Protein AF-A0A3D1S728-F1 (afdb_monomer)

Foldseek 3Di:
DVVVVVVVVVVVVVVVVVPPDDDDDCPDDDDDPDNVQDDPQWGWDDDPFKIKIARQPPVVGDPDIDIGGPDPDDDDDPQQPDWDDDPNDTDGPDDVDDDDDD

Secondary structure (DSSP, 8-state):
-HHHHHHHHHHHHHHHGGGG------------SSGGGEETTEEEEE-SSEEEEE-TTSTT----EEEEE-SSS-----GGG-EEEETTEEEES---------

Nearest PDB structures (foldseek):
  6j9e-assembly1_J  TM=6.414E-01  e=2.949E+00  Xipdecavirus Xp10
  6fbv-assembly1_D  TM=4.755E-01  e=9.697E+00  Mycobacterium tuberculosis H37Rv
  5yvq-assembly1_A  TM=2.293E-01  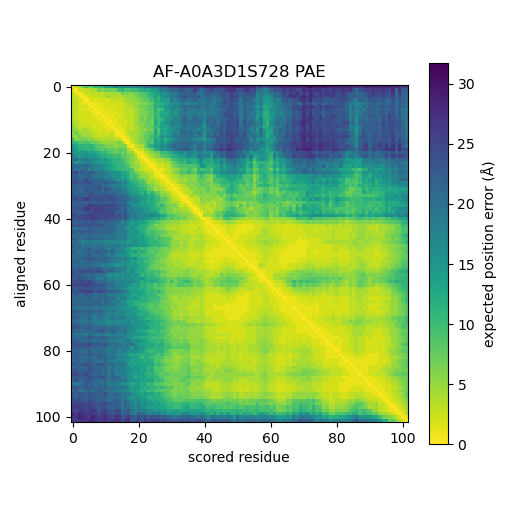e=8.035E+00  Muvirus mu

Solvent-accessible surface area (backbone atoms only — not comparable to full-atom values): 6840 Å² total; per-residue (Å²): 108,71,70,59,52,50,52,50,53,53,54,54,55,58,62,66,65,67,72,82,66,89,80,83,77,87,88,73,79,91,70,67,97,50,71,92,25,59,54,97,66,30,45,43,49,74,64,90,55,38,35,40,38,28,40,62,75,43,88,92,44,37,90,62,71,50,80,45,76,69,56,94,67,91,81,86,78,66,47,92,79,37,63,48,75,59,93,92,38,78,42,64,74,57,76,90,80,83,86,80,89,128

Structure (mmCIF, N/CA/C/O backbone):
data_AF-A0A3D1S728-F1
#
_entry.id   AF-A0A3D1S728-F1
#
loop_
_atom_site.group_PDB
_atom_site.id
_atom_site.type_symbol
_atom_site.label_atom_id
_atom_site.label_alt_id
_atom_site.label_comp_id
_atom_site.label_asym_id
_atom_site.label_entity_id
_atom_site.label_seq_id
_atom_site.pdbx_PDB_ins_code
_atom_site.Cartn_x
_atom_site.Cartn_y
_atom_site.Cartn_z
_atom_site.occupancy
_atom_site.B_iso_or_equiv
_atom_site.auth_seq_id
_atom_site.auth_comp_id
_atom_site.auth_asym_id
_atom_site.auth_atom_id
_atom_site.pdbx_PDB_model_num
ATOM 1 N N . MET A 1 1 ? 58.264 28.721 -11.399 1.00 61.56 1 MET A N 1
ATOM 2 C CA . MET A 1 1 ? 57.989 27.279 -11.175 1.00 61.56 1 MET A CA 1
ATOM 3 C C . MET A 1 1 ? 57.135 27.034 -9.931 1.00 61.56 1 MET A C 1
ATOM 5 O O . MET A 1 1 ? 56.066 26.467 -10.075 1.00 61.56 1 MET A O 1
ATOM 9 N N . LYS A 1 2 ? 57.522 27.504 -8.731 1.00 66.62 2 LYS A N 1
ATOM 10 C CA . LYS A 1 2 ? 56.743 27.281 -7.490 1.00 66.62 2 LYS A CA 1
ATOM 11 C C . LYS A 1 2 ? 55.305 27.833 -7.538 1.00 66.62 2 LYS A C 1
ATOM 13 O O . LYS A 1 2 ? 54.378 27.130 -7.166 1.00 66.62 2 LYS A O 1
ATOM 18 N N . THR A 1 3 ? 55.109 29.041 -8.067 1.00 76.62 3 THR A N 1
ATOM 19 C CA . THR A 1 3 ? 53.784 29.670 -8.253 1.00 76.62 3 THR A CA 1
ATOM 20 C C . THR A 1 3 ? 52.877 28.914 -9.228 1.00 76.62 3 THR A C 1
ATOM 22 O O . THR A 1 3 ? 51.685 28.789 -8.970 1.00 76.62 3 THR A O 1
ATOM 25 N N . LEU A 1 4 ? 53.439 28.347 -10.301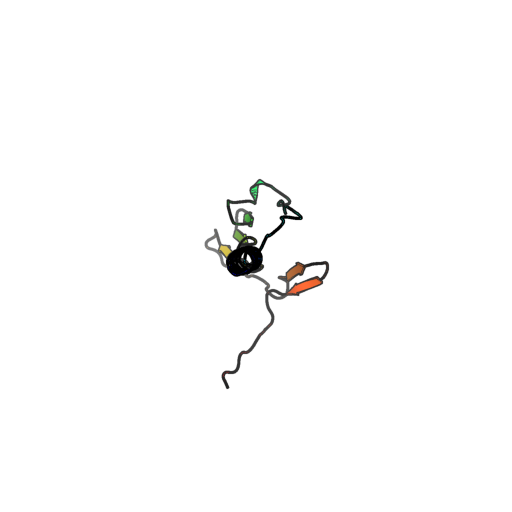 1.00 82.88 4 LEU A N 1
ATOM 26 C CA . LEU A 1 4 ? 52.700 27.510 -11.254 1.00 82.88 4 LEU A CA 1
ATOM 27 C C . LEU A 1 4 ? 52.253 26.189 -10.607 1.00 82.88 4 LEU A C 1
ATOM 29 O O . LEU A 1 4 ? 51.113 25.776 -10.784 1.00 82.88 4 LEU A O 1
ATOM 33 N N . ASN A 1 5 ? 53.112 25.575 -9.789 1.00 81.62 5 ASN A N 1
ATOM 34 C CA . ASN A 1 5 ? 52.762 24.355 -9.060 1.00 81.62 5 ASN A CA 1
ATOM 35 C C . ASN A 1 5 ? 51.662 24.604 -8.013 1.00 81.62 5 ASN A C 1
ATOM 37 O O . ASN A 1 5 ? 50.761 23.780 -7.883 1.00 81.62 5 ASN A O 1
ATOM 41 N N . TYR A 1 6 ? 51.675 25.748 -7.316 1.00 87.44 6 TYR A N 1
ATOM 42 C CA . TYR A 1 6 ? 50.586 26.117 -6.401 1.00 87.44 6 TYR A CA 1
ATOM 43 C C . TYR A 1 6 ? 49.256 26.332 -7.133 1.00 87.44 6 TYR A C 1
ATOM 45 O O . TYR A 1 6 ? 48.224 25.863 -6.662 1.00 87.44 6 TYR A O 1
ATOM 53 N N . LEU A 1 7 ? 49.275 26.969 -8.309 1.00 88.00 7 LEU A N 1
ATOM 54 C CA . LEU A 1 7 ? 48.076 27.142 -9.136 1.00 88.00 7 LEU A CA 1
ATOM 55 C C . LEU A 1 7 ? 47.490 25.800 -9.598 1.00 88.00 7 LEU A C 1
ATOM 57 O O . LEU A 1 7 ? 46.274 25.617 -9.553 1.00 88.00 7 LEU A O 1
ATOM 61 N N . ILE A 1 8 ? 48.338 24.839 -9.974 1.00 88.44 8 ILE A N 1
ATOM 62 C CA . ILE A 1 8 ? 47.900 23.489 -10.359 1.00 88.44 8 ILE A CA 1
ATOM 63 C C . ILE A 1 8 ? 47.254 22.762 -9.169 1.00 88.44 8 ILE A C 1
ATOM 65 O O . ILE A 1 8 ? 46.176 22.191 -9.318 1.00 88.44 8 ILE A O 1
ATOM 69 N N . ILE A 1 9 ? 47.859 22.830 -7.979 1.00 89.06 9 ILE A N 1
ATOM 70 C CA . ILE A 1 9 ? 47.334 22.179 -6.765 1.00 89.06 9 ILE A CA 1
ATOM 71 C C . ILE A 1 9 ? 45.987 22.779 -6.341 1.00 89.06 9 ILE A C 1
ATOM 73 O O . ILE A 1 9 ? 45.068 22.035 -5.994 1.00 89.06 9 ILE A O 1
ATOM 77 N N . ILE A 1 10 ? 45.836 24.105 -6.414 1.00 88.75 10 ILE A N 1
ATOM 78 C CA . ILE A 1 10 ? 44.570 24.788 -6.105 1.00 88.75 10 ILE A CA 1
ATOM 79 C C . ILE A 1 10 ? 43.487 24.370 -7.104 1.00 88.75 10 ILE A C 1
ATOM 81 O O . ILE A 1 10 ? 42.381 24.018 -6.702 1.00 88.75 10 ILE A O 1
ATOM 85 N N . THR A 1 11 ? 43.818 24.333 -8.396 1.00 85.44 11 THR A N 1
ATOM 86 C CA . THR A 1 11 ? 42.872 23.931 -9.448 1.00 85.44 11 THR A CA 1
ATOM 87 C C . THR A 1 11 ? 42.422 22.479 -9.268 1.00 85.44 11 THR A C 1
ATOM 89 O O . THR A 1 11 ? 41.231 22.186 -9.352 1.00 85.44 11 THR A O 1
ATOM 92 N N . LEU A 1 12 ? 43.351 21.574 -8.944 1.00 85.25 12 LEU A N 1
ATOM 93 C CA . LEU A 1 12 ? 43.045 20.164 -8.702 1.00 85.25 12 LEU A CA 1
ATOM 94 C C . LEU A 1 12 ? 42.168 19.972 -7.453 1.00 85.25 12 LEU A C 1
ATOM 96 O O . LEU A 1 12 ? 41.227 19.185 -7.484 1.00 85.25 12 LEU A O 1
ATOM 100 N N . SER A 1 13 ? 42.418 20.748 -6.395 1.00 81.88 13 SER A N 1
ATOM 101 C CA . SER A 1 13 ? 41.624 20.725 -5.156 1.00 81.88 13 SER A CA 1
ATOM 102 C C . SER A 1 13 ? 40.178 21.199 -5.367 1.00 81.88 13 SER A C 1
ATOM 104 O O . SER A 1 13 ? 39.245 20.644 -4.787 1.00 81.88 13 SER A O 1
ATOM 106 N N . VAL A 1 14 ? 39.963 22.207 -6.221 1.00 82.88 14 VAL A N 1
ATOM 107 C CA . VAL A 1 14 ? 38.614 22.709 -6.542 1.00 82.88 14 VAL A CA 1
ATOM 108 C C . VAL A 1 14 ? 37.818 21.690 -7.363 1.00 82.88 14 VAL A C 1
ATOM 110 O O . VAL A 1 14 ? 36.624 21.510 -7.125 1.00 82.88 14 VAL A O 1
ATOM 113 N N . LEU A 1 15 ? 38.470 20.965 -8.279 1.00 78.94 15 LEU A N 1
ATOM 114 C CA . LEU A 1 15 ? 37.817 19.931 -9.088 1.00 78.94 15 LEU A CA 1
ATOM 115 C C . LEU A 1 15 ? 37.304 18.766 -8.229 1.00 78.94 15 LEU A C 1
ATOM 117 O O . LEU A 1 15 ? 36.195 18.281 -8.461 1.00 78.94 15 LEU A O 1
ATOM 121 N N . THR A 1 16 ? 38.042 18.366 -7.189 1.00 75.50 16 THR A N 1
ATOM 122 C CA . THR A 1 16 ? 37.642 17.252 -6.309 1.00 75.50 16 THR A CA 1
ATOM 123 C C . THR A 1 16 ? 36.459 17.580 -5.394 1.00 75.50 16 THR A C 1
ATOM 125 O O . THR A 1 16 ? 35.755 16.672 -4.962 1.00 75.50 16 THR A O 1
ATOM 128 N N . LEU A 1 17 ? 36.181 18.862 -5.132 1.00 70.31 17 LEU A N 1
ATOM 129 C CA . LEU A 1 17 ? 35.052 19.291 -4.291 1.00 70.31 17 LEU A CA 1
ATOM 130 C C . LEU A 1 17 ? 33.703 19.287 -5.034 1.00 70.31 17 LEU A C 1
ATOM 132 O O . LEU A 1 17 ? 32.652 19.359 -4.398 1.00 70.31 17 LEU A O 1
ATOM 136 N N . SER A 1 18 ? 33.705 19.171 -6.366 1.00 68.19 18 SER A N 1
ATOM 137 C CA . SER A 1 18 ? 32.479 19.182 -7.180 1.00 68.19 18 SER A CA 1
ATOM 138 C C . SER A 1 18 ? 31.701 17.852 -7.179 1.00 68.19 18 SER A C 1
ATOM 140 O O . SER A 1 18 ? 30.531 17.828 -7.556 1.00 68.19 18 SER A O 1
ATOM 142 N N . SER A 1 19 ? 32.309 16.754 -6.710 1.00 67.56 19 SER A N 1
ATOM 143 C CA . SER A 1 19 ? 31.735 15.398 -6.791 1.00 67.56 19 SER A CA 1
ATOM 144 C C . SER A 1 19 ? 30.750 15.037 -5.668 1.00 67.56 19 SER A C 1
ATOM 146 O O . SER A 1 19 ? 30.083 14.008 -5.760 1.00 67.56 19 SER A O 1
ATOM 148 N N . CYS A 1 20 ? 30.627 15.841 -4.608 1.00 66.62 20 CYS A N 1
ATOM 149 C CA . CYS A 1 20 ? 29.803 15.495 -3.437 1.00 66.62 20 CYS A CA 1
ATOM 150 C C . CYS A 1 20 ? 28.309 15.829 -3.581 1.00 66.62 20 CYS A C 1
ATOM 152 O O . CYS A 1 20 ? 27.575 15.782 -2.594 1.00 66.62 20 CYS A O 1
ATOM 154 N 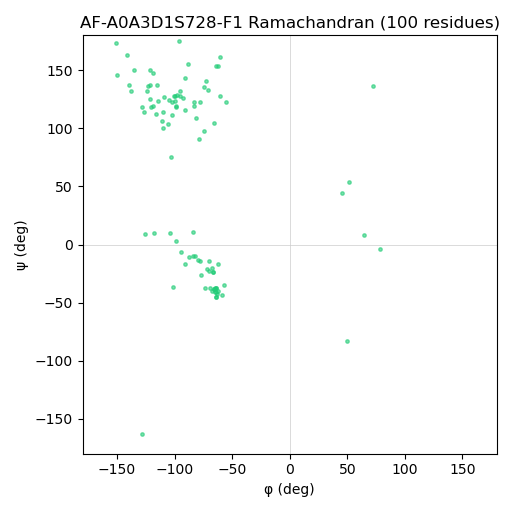N . ARG A 1 21 ? 27.826 16.183 -4.779 1.00 70.69 21 ARG A N 1
ATOM 155 C CA . ARG A 1 21 ? 26.417 16.539 -4.978 1.00 70.69 21 ARG A CA 1
ATOM 156 C C . ARG A 1 21 ? 25.664 15.432 -5.704 1.00 70.69 21 ARG A C 1
ATOM 158 O O . ARG A 1 21 ? 25.735 15.311 -6.924 1.00 70.69 21 ARG A O 1
ATOM 165 N N . THR A 1 22 ? 24.871 14.672 -4.957 1.00 74.56 22 THR A N 1
ATOM 166 C CA . THR A 1 22 ? 23.839 13.802 -5.529 1.00 74.56 22 THR A CA 1
ATOM 167 C C . THR A 1 22 ? 22.770 14.676 -6.180 1.00 74.56 22 THR A C 1
ATOM 169 O O . THR A 1 22 ? 21.987 15.333 -5.493 1.00 74.56 22 THR A O 1
ATOM 172 N N . THR A 1 23 ? 22.772 14.737 -7.511 1.00 74.38 23 THR A N 1
ATOM 173 C CA . THR A 1 23 ? 21.731 15.437 -8.271 1.00 74.38 23 THR A CA 1
ATOM 174 C C . THR A 1 23 ? 20.625 14.443 -8.593 1.00 74.38 23 THR A C 1
ATOM 176 O O . THR A 1 23 ? 20.855 13.473 -9.311 1.00 74.38 23 THR A O 1
ATOM 179 N N . PHE A 1 24 ? 19.430 14.672 -8.052 1.00 76.88 24 PHE A N 1
ATOM 180 C CA . PHE A 1 24 ? 18.242 13.897 -8.394 1.00 76.88 24 PHE A CA 1
ATOM 181 C C . PHE A 1 24 ? 17.465 14.638 -9.479 1.00 76.88 24 PHE A C 1
ATOM 183 O O . PHE A 1 24 ? 17.157 15.820 -9.328 1.00 76.88 24 PHE A O 1
ATOM 190 N N . TYR A 1 25 ? 17.143 13.943 -10.566 1.00 78.81 25 TYR A N 1
ATOM 191 C CA . TYR A 1 25 ? 16.260 14.456 -11.607 1.00 78.81 25 TYR A CA 1
ATOM 192 C C . TYR A 1 25 ? 14.890 13.816 -11.438 1.00 78.81 25 TYR A C 1
ATOM 194 O O . TYR A 1 25 ? 14.760 12.592 -11.469 1.00 78.81 25 TYR A O 1
ATOM 202 N N . GLN A 1 26 ? 13.856 14.637 -11.272 1.00 72.50 26 GLN A N 1
ATOM 203 C CA . GLN A 1 26 ? 12.488 14.143 -11.311 1.00 72.50 26 GLN A CA 1
ATOM 204 C C . GLN A 1 26 ? 12.116 13.831 -12.766 1.00 72.50 26 GLN A C 1
ATOM 206 O O . GLN A 1 26 ? 11.767 14.724 -13.531 1.00 72.50 26 GLN A O 1
ATOM 211 N N . VAL A 1 27 ? 12.215 12.558 -13.150 1.00 80.06 27 VAL A N 1
ATOM 212 C CA . VAL A 1 27 ? 11.896 12.075 -14.508 1.00 80.06 27 VAL A CA 1
ATOM 213 C C . VAL A 1 27 ? 10.391 11.956 -14.756 1.00 80.06 27 VAL A C 1
ATOM 215 O O . VAL A 1 27 ? 9.940 12.049 -15.893 1.00 80.06 27 VAL A O 1
ATOM 218 N N . TYR A 1 28 ? 9.608 11.763 -13.694 1.00 73.50 28 TYR A N 1
ATOM 219 C CA . TYR A 1 28 ? 8.160 11.621 -13.768 1.00 73.50 28 TYR A CA 1
ATOM 220 C C . TYR A 1 28 ? 7.508 12.133 -12.480 1.00 73.50 28 TYR A C 1
ATOM 222 O O . TYR A 1 28 ? 8.067 12.004 -11.388 1.00 73.50 28 TYR A O 1
ATOM 230 N N . ARG A 1 29 ? 6.318 12.726 -12.592 1.00 71.12 29 ARG A N 1
ATOM 231 C CA . ARG A 1 29 ? 5.482 13.072 -11.439 1.00 71.12 29 ARG A CA 1
ATOM 232 C C . ARG A 1 29 ? 4.264 12.166 -11.452 1.00 71.12 29 ARG A C 1
ATOM 234 O O . ARG A 1 29 ? 3.367 12.371 -12.264 1.00 71.12 29 ARG A O 1
ATOM 241 N N . ALA A 1 30 ? 4.240 11.194 -10.545 1.00 69.12 30 ALA A N 1
ATOM 242 C CA . ALA A 1 30 ? 3.036 10.419 -10.302 1.00 69.12 30 ALA A CA 1
ATOM 243 C C . ALA A 1 30 ? 1.926 11.369 -9.834 1.00 69.12 30 ALA A C 1
ATOM 245 O O . ALA A 1 30 ? 2.127 12.187 -8.934 1.00 69.12 30 ALA A O 1
ATOM 246 N N . VAL A 1 31 ? 0.778 11.290 -10.495 1.00 71.44 31 VAL A N 1
ATOM 247 C CA . VAL A 1 31 ? -0.455 11.955 -10.084 1.00 71.44 31 VAL A CA 1
ATOM 248 C C . VAL A 1 31 ? -1.462 10.867 -9.742 1.00 71.44 31 VAL A C 1
ATOM 250 O O . VAL A 1 31 ? -1.518 9.867 -10.460 1.00 71.44 31 VAL A O 1
ATOM 253 N N . PRO A 1 32 ? -2.223 11.018 -8.649 1.00 73.75 32 PRO A N 1
ATOM 254 C CA . PRO A 1 32 ? -3.276 10.068 -8.340 1.00 73.75 32 PRO A CA 1
ATOM 255 C C . PRO A 1 32 ? -4.338 10.069 -9.443 1.00 73.75 32 PRO A C 1
ATOM 257 O O . PRO A 1 32 ? -4.528 11.073 -10.137 1.00 73.75 32 PRO A O 1
ATOM 260 N N . SER A 1 33 ? -5.025 8.937 -9.589 1.00 76.88 33 SER A N 1
ATOM 261 C CA . SER A 1 33 ? -6.150 8.768 -10.516 1.00 76.88 33 SER A CA 1
ATOM 262 C C . SER A 1 33 ? -7.264 9.782 -10.249 1.00 76.88 33 SER A C 1
ATOM 264 O O . SER A 1 33 ? -7.856 10.299 -11.194 1.00 76.88 33 SER A O 1
ATOM 266 N N . ASP A 1 34 ? -7.482 10.130 -8.980 1.00 80.38 34 ASP A N 1
ATOM 267 C CA . ASP A 1 34 ? -8.299 11.263 -8.558 1.00 80.38 34 ASP A CA 1
ATOM 268 C C . ASP A 1 34 ? -7.478 12.213 -7.665 1.00 80.38 34 ASP A C 1
ATOM 270 O O . ASP A 1 34 ? -6.794 11.817 -6.723 1.00 80.38 34 ASP A O 1
ATOM 274 N N . ARG A 1 35 ? -7.533 13.513 -7.965 1.00 75.06 35 ARG A N 1
ATOM 275 C CA . ARG A 1 35 ? -6.828 14.549 -7.198 1.00 75.06 35 ARG A CA 1
ATOM 276 C C . ARG A 1 35 ? -7.368 14.714 -5.783 1.00 75.06 35 ARG A C 1
ATOM 278 O O . ARG A 1 35 ? -6.617 15.181 -4.933 1.00 75.06 35 ARG A O 1
ATOM 285 N N . SER A 1 36 ? -8.621 14.333 -5.528 1.00 76.75 36 SER A N 1
ATOM 286 C CA . SER A 1 36 ? -9.228 14.369 -4.190 1.00 76.75 36 SER A CA 1
ATOM 287 C C . SER A 1 36 ? -8.514 13.455 -3.183 1.00 76.75 36 SER A C 1
ATOM 289 O O . SER A 1 36 ? -8.672 13.615 -1.973 1.00 76.75 36 SER A O 1
ATOM 291 N N . MET A 1 37 ? -7.705 12.528 -3.698 1.00 79.31 37 MET A N 1
ATOM 292 C CA . MET A 1 37 ? -6.997 11.498 -2.950 1.00 79.31 37 MET A CA 1
ATOM 293 C C . MET A 1 37 ? -5.606 11.933 -2.499 1.00 79.31 37 MET A C 1
ATOM 295 O O . MET A 1 37 ? -5.007 11.282 -1.651 1.00 79.31 37 MET A O 1
ATOM 299 N N . ALA A 1 38 ? -5.055 13.000 -3.078 1.00 78.19 38 ALA A N 1
ATOM 300 C CA . ALA A 1 38 ? -3.798 13.557 -2.604 1.00 78.19 38 ALA A CA 1
ATOM 301 C C . ALA A 1 38 ? -4.072 14.452 -1.394 1.00 78.19 38 ALA A C 1
ATOM 303 O O . ALA A 1 38 ? -4.587 15.560 -1.551 1.00 78.19 38 ALA A O 1
ATOM 304 N N . ASP A 1 39 ? -3.677 14.000 -0.205 1.00 78.44 39 ASP A N 1
ATOM 305 C CA . ASP A 1 39 ? -3.603 14.854 0.979 1.00 78.44 39 ASP A CA 1
ATOM 306 C C . ASP A 1 39 ? -2.141 15.079 1.361 1.00 78.44 39 ASP A C 1
ATOM 308 O O . ASP A 1 39 ? -1.501 14.214 1.965 1.00 78.44 39 ASP A O 1
ATOM 312 N N . LYS A 1 40 ? -1.630 16.255 0.972 1.00 75.25 40 LYS A N 1
ATOM 313 C CA . LYS A 1 40 ? -0.259 16.761 1.176 1.00 75.25 40 LYS A CA 1
ATOM 314 C C . LYS A 1 40 ? 0.836 15.771 0.768 1.00 75.25 40 LYS A C 1
ATOM 316 O O . LYS A 1 40 ? 1.338 15.862 -0.348 1.00 75.25 40 LYS A O 1
ATOM 321 N N . ASP A 1 41 ? 1.161 14.847 1.668 1.00 79.19 41 ASP A N 1
ATOM 322 C CA . ASP A 1 41 ? 2.267 13.888 1.587 1.00 79.19 41 ASP A CA 1
ATOM 323 C C . ASP A 1 41 ? 1.778 12.429 1.566 1.00 79.19 41 ASP A C 1
ATOM 325 O O . ASP A 1 41 ? 2.561 11.487 1.702 1.00 79.19 41 ASP A O 1
ATOM 329 N N . SER A 1 42 ? 0.469 12.231 1.422 1.00 85.25 42 SER A N 1
ATOM 330 C CA . SER A 1 42 ? -0.166 10.923 1.454 1.00 85.25 42 SER A CA 1
ATOM 331 C C . SER A 1 42 ? -1.186 10.751 0.339 1.00 85.25 42 SER A C 1
ATOM 333 O O . SER A 1 42 ? -1.813 11.702 -0.135 1.00 85.25 42 SER A O 1
ATOM 335 N N . LEU A 1 43 ? -1.332 9.503 -0.090 1.00 89.31 43 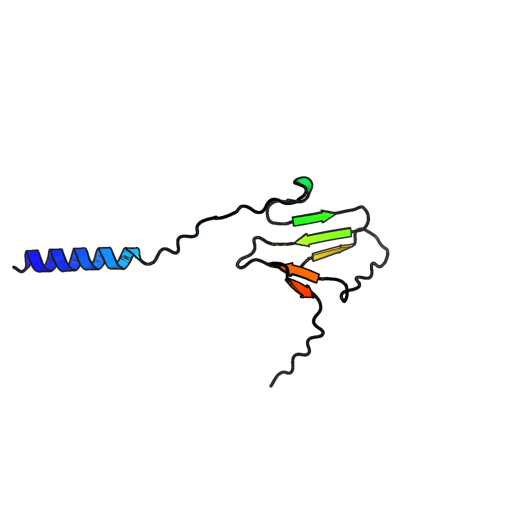LEU A N 1
ATOM 336 C CA . LEU A 1 43 ? -2.403 9.071 -0.968 1.00 89.31 43 LEU A CA 1
ATOM 337 C C . LEU A 1 43 ? -3.485 8.415 -0.108 1.00 89.31 43 LEU A C 1
ATOM 339 O O . LEU A 1 43 ? -3.218 7.417 0.559 1.00 89.31 43 LEU A O 1
ATOM 343 N N . VAL A 1 44 ? -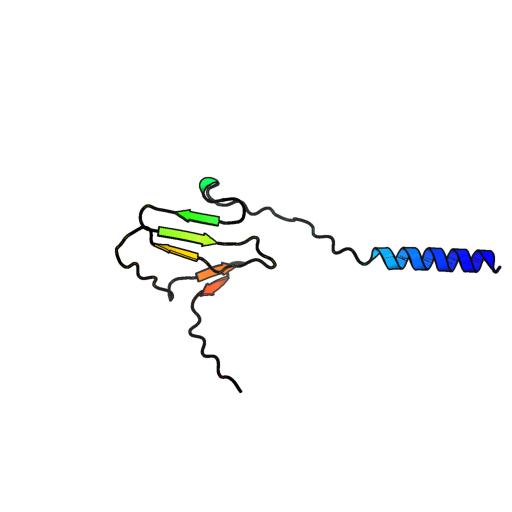4.682 8.991 -0.123 1.00 91.69 44 VAL A N 1
ATOM 344 C CA . VAL A 1 44 ? -5.791 8.658 0.770 1.00 91.69 44 VAL A CA 1
ATOM 345 C C . VAL A 1 44 ? -6.994 8.192 -0.044 1.00 91.69 44 VAL A C 1
ATOM 347 O O . VAL A 1 44 ? -7.564 8.947 -0.829 1.00 91.69 44 VAL A O 1
ATOM 350 N N . TYR A 1 45 ? -7.410 6.950 0.186 1.00 90.31 45 TYR A N 1
ATOM 351 C CA . TYR A 1 45 ? -8.683 6.403 -0.275 1.00 90.31 45 TYR A CA 1
ATOM 352 C C . TYR A 1 45 ? -9.652 6.435 0.900 1.00 90.31 45 TYR A C 1
ATOM 354 O O . TYR A 1 45 ? -9.328 5.942 1.978 1.00 90.31 45 TYR A O 1
ATOM 362 N N . LYS A 1 46 ? -10.836 7.019 0.716 1.00 92.19 46 LYS A N 1
ATOM 363 C CA . LYS A 1 46 ? -11.827 7.133 1.786 1.00 92.19 46 LYS A CA 1
ATOM 364 C C . LYS A 1 46 ? -13.237 6.884 1.282 1.00 92.19 46 LYS A C 1
ATOM 366 O O . LYS A 1 46 ? -13.639 7.444 0.267 1.00 92.19 46 LYS A O 1
ATOM 371 N N . ASP A 1 47 ? -13.991 6.125 2.063 1.00 92.50 47 ASP A N 1
ATOM 372 C CA . ASP A 1 47 ? -15.437 5.995 1.936 1.00 92.50 47 ASP A CA 1
ATOM 373 C C . ASP A 1 47 ? -16.115 6.257 3.295 1.00 92.50 47 ASP A C 1
ATOM 375 O O . ASP A 1 47 ? -15.526 6.876 4.197 1.00 92.50 47 ASP A O 1
ATOM 379 N N . GLU A 1 48 ? -17.377 5.847 3.419 1.00 96.31 48 GLU A N 1
ATOM 380 C CA . GLU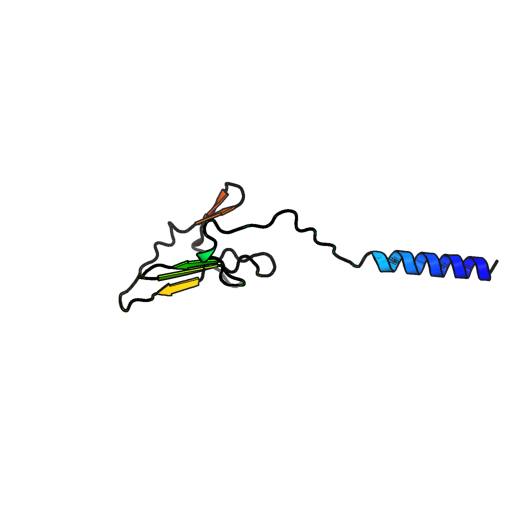 A 1 48 ? -18.171 5.965 4.645 1.00 96.31 48 GLU A CA 1
ATOM 381 C C . GLU A 1 48 ? -17.712 5.024 5.774 1.00 96.31 48 GLU A C 1
ATOM 383 O O . GLU A 1 48 ? -17.928 5.332 6.946 1.00 96.31 48 GLU A O 1
ATOM 388 N N . ASN A 1 49 ? -17.024 3.927 5.449 1.00 96.88 49 ASN A N 1
ATOM 389 C CA . ASN A 1 49 ? -16.676 2.864 6.392 1.00 96.88 49 ASN A CA 1
ATOM 390 C C . ASN A 1 49 ? -15.221 2.948 6.861 1.00 96.88 49 ASN A C 1
ATOM 392 O O . ASN A 1 49 ? -14.912 2.664 8.021 1.00 96.88 49 ASN A O 1
ATOM 396 N N . CYS A 1 50 ? -14.305 3.336 5.975 1.00 96.31 50 CYS A N 1
ATOM 397 C CA . CYS A 1 50 ? -12.878 3.274 6.243 1.00 96.31 50 CYS A CA 1
ATOM 398 C C . CYS A 1 50 ? -12.060 4.341 5.507 1.00 96.31 50 CYS A C 1
ATOM 400 O O . CYS A 1 50 ? -12.550 5.154 4.712 1.00 96.31 50 CYS A O 1
ATOM 402 N N . GLU A 1 51 ? -10.779 4.374 5.845 1.00 95.50 51 GLU A N 1
ATOM 403 C CA . GLU A 1 51 ? -9.757 5.142 5.155 1.00 95.50 51 GLU A CA 1
ATOM 404 C C . GLU A 1 51 ? -8.484 4.303 5.019 1.00 95.50 51 GLU A C 1
ATOM 406 O O . GLU A 1 51 ? -8.023 3.700 5.990 1.00 95.50 51 GLU A O 1
ATOM 411 N N . VAL A 1 52 ? -7.926 4.277 3.809 1.00 93.88 52 VAL A N 1
ATOM 412 C CA . VAL A 1 52 ? -6.654 3.629 3.486 1.00 93.88 52 VAL A CA 1
ATOM 413 C C . VAL A 1 52 ? -5.658 4.704 3.079 1.00 93.88 52 VAL A C 1
ATOM 415 O O . VAL A 1 52 ? -5.921 5.479 2.157 1.00 93.88 52 VAL A O 1
ATOM 418 N N . THR A 1 53 ? -4.517 4.757 3.760 1.00 93.31 53 THR A N 1
ATOM 419 C CA . THR A 1 53 ? -3.502 5.801 3.567 1.00 93.31 53 THR A CA 1
ATOM 420 C C . THR A 1 53 ? -2.158 5.216 3.159 1.00 93.31 53 THR A C 1
ATOM 422 O O . THR A 1 53 ? -1.693 4.238 3.735 1.00 93.31 53 THR A O 1
ATOM 425 N N . TYR A 1 54 ? -1.500 5.849 2.191 1.00 90.81 54 TYR A N 1
ATOM 426 C CA . TYR A 1 54 ? -0.151 5.504 1.746 1.00 90.81 54 TYR A CA 1
ATOM 427 C C . TYR A 1 54 ? 0.780 6.704 1.860 1.00 90.81 54 TYR A C 1
ATOM 429 O O . TYR A 1 54 ? 0.439 7.796 1.407 1.00 90.81 54 TYR A O 1
ATOM 437 N N . ASN A 1 55 ? 1.995 6.487 2.364 1.00 88.94 55 ASN A N 1
ATOM 438 C CA . ASN A 1 55 ? 3.074 7.473 2.304 1.00 88.94 55 ASN A CA 1
ATOM 439 C C . ASN A 1 55 ? 4.083 7.086 1.215 1.00 88.94 55 ASN A C 1
ATOM 441 O O . ASN A 1 55 ? 5.187 6.611 1.485 1.00 88.94 55 ASN A O 1
ATOM 445 N N . LEU A 1 56 ? 3.696 7.306 -0.040 1.00 85.38 56 LEU A N 1
ATOM 446 C CA . LEU A 1 56 ? 4.544 6.990 -1.194 1.00 85.38 56 LEU A CA 1
ATOM 447 C C . LEU A 1 56 ? 5.756 7.933 -1.321 1.00 85.38 56 LEU A C 1
ATOM 449 O O . LEU A 1 56 ? 6.688 7.629 -2.063 1.00 85.38 56 LEU A O 1
ATOM 453 N N . TRP A 1 57 ? 5.756 9.058 -0.597 1.00 83.31 57 TRP A N 1
ATOM 454 C CA . TRP A 1 57 ? 6.797 10.092 -0.638 1.00 83.31 57 TRP A CA 1
ATOM 455 C C . TRP A 1 57 ? 7.818 9.992 0.500 1.00 83.31 57 TRP A C 1
ATOM 457 O O . TRP A 1 57 ? 8.730 10.819 0.578 1.00 83.31 57 TRP A O 1
ATOM 467 N N . SER A 1 58 ? 7.721 8.981 1.368 1.00 80.06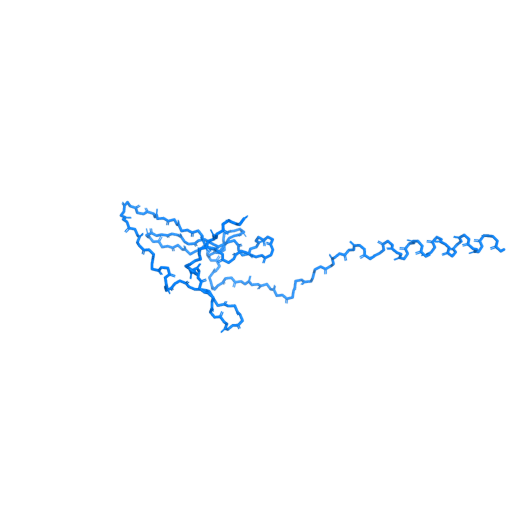 58 SER A N 1
ATOM 468 C CA . SER A 1 58 ? 8.758 8.716 2.364 1.00 80.06 58 SER A CA 1
ATOM 469 C C . SER A 1 58 ? 10.100 8.409 1.690 1.00 80.06 58 SER A C 1
ATOM 471 O O . SER A 1 58 ? 10.163 8.036 0.518 1.00 80.06 58 SER A O 1
ATOM 473 N N . HIS A 1 59 ? 11.204 8.516 2.432 1.00 79.50 59 HIS A N 1
ATOM 474 C CA . HIS A 1 59 ? 12.523 8.160 1.907 1.00 79.50 59 HIS A CA 1
ATOM 475 C C . HIS A 1 59 ? 12.528 6.715 1.371 1.00 79.50 59 HIS A C 1
ATOM 477 O O . HIS A 1 59 ? 12.177 5.790 2.098 1.00 79.50 59 HIS A O 1
ATOM 483 N N . GLY A 1 60 ? 12.880 6.535 0.093 1.00 77.44 60 GLY A N 1
ATOM 484 C CA . GLY A 1 60 ? 12.836 5.237 -0.599 1.00 77.44 60 GLY A CA 1
ATOM 485 C C . GLY A 1 60 ? 11.444 4.772 -1.059 1.00 77.44 60 GLY A C 1
ATOM 486 O O . GLY A 1 60 ? 11.359 3.763 -1.754 1.00 77.44 60 GLY A O 1
ATOM 487 N N . GLY A 1 61 ? 10.386 5.521 -0.732 1.00 78.06 61 GLY A N 1
ATOM 488 C CA . GLY A 1 61 ? 8.985 5.145 -0.917 1.00 78.06 61 GLY A CA 1
ATOM 489 C C . GLY A 1 61 ? 8.536 4.069 0.077 1.00 78.06 61 GLY A C 1
ATOM 490 O O . GLY A 1 61 ? 9.249 3.098 0.321 1.00 78.06 61 GLY A O 1
ATOM 491 N N . ASN A 1 62 ? 7.345 4.223 0.657 1.00 85.62 62 ASN A N 1
ATOM 492 C CA . ASN A 1 62 ? 6.738 3.205 1.510 1.00 85.62 62 ASN A CA 1
ATOM 493 C C . ASN A 1 62 ? 5.447 2.705 0.864 1.00 85.62 62 ASN A C 1
ATOM 495 O O . ASN A 1 62 ? 4.468 3.440 0.755 1.00 85.62 62 ASN A O 1
ATOM 499 N N . MET A 1 63 ? 5.468 1.443 0.435 1.00 87.19 63 MET A N 1
ATOM 500 C CA . MET A 1 63 ? 4.310 0.786 -0.171 1.00 87.19 63 MET A CA 1
ATOM 501 C C . MET A 1 63 ? 3.322 0.248 0.865 1.00 87.19 63 MET A C 1
ATOM 503 O O . MET A 1 63 ? 2.233 -0.157 0.475 1.00 87.19 63 MET A O 1
ATOM 507 N N . GLY A 1 64 ? 3.674 0.227 2.153 1.00 89.06 64 GLY A N 1
ATOM 508 C CA . GLY A 1 64 ? 2.762 -0.135 3.232 1.00 89.06 64 GLY A CA 1
ATOM 509 C C . GLY A 1 64 ? 1.604 0.854 3.357 1.00 89.06 64 GLY A C 1
ATOM 510 O O . GLY A 1 64 ? 1.728 2.026 2.992 1.00 89.06 64 GLY A O 1
ATOM 511 N N . PHE A 1 65 ? 0.484 0.369 3.890 1.00 92.50 65 PHE A N 1
ATOM 512 C CA . PHE A 1 65 ? -0.727 1.160 4.074 1.00 92.50 65 PHE A CA 1
ATOM 513 C C . PHE A 1 65 ? -1.123 1.264 5.545 1.00 92.50 65 PHE A C 1
ATOM 515 O O . PHE A 1 65 ? -0.913 0.342 6.333 1.00 92.50 65 PHE A O 1
ATOM 522 N N . GLY A 1 66 ? -1.716 2.398 5.906 1.00 93.06 66 GLY A N 1
ATOM 523 C CA . GLY A 1 66 ? -2.502 2.548 7.123 1.00 93.06 66 GLY A CA 1
ATOM 524 C C . GLY A 1 66 ? -3.968 2.240 6.838 1.00 93.06 66 GLY A C 1
ATOM 525 O O . GLY A 1 66 ? -4.475 2.596 5.776 1.00 93.06 66 GLY A O 1
ATOM 526 N N . PHE A 1 67 ? -4.649 1.607 7.791 1.00 95.31 67 PHE A N 1
ATOM 527 C CA . PHE A 1 67 ? -6.086 1.357 7.730 1.00 95.31 67 PHE A CA 1
ATOM 528 C C . PHE A 1 67 ? -6.771 1.990 8.940 1.00 95.31 67 PHE A C 1
ATOM 530 O O . PHE A 1 67 ? -6.412 1.700 10.083 1.00 95.31 67 PHE A O 1
ATOM 537 N N . PHE A 1 68 ? -7.763 2.841 8.698 1.00 9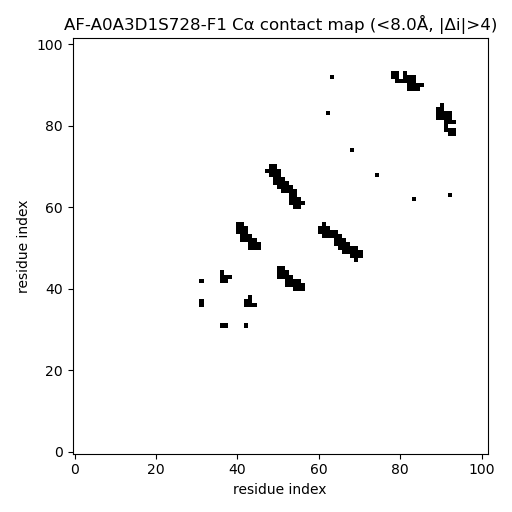6.44 68 PHE A N 1
ATOM 538 C CA . PHE A 1 68 ? -8.569 3.464 9.740 1.00 96.44 68 PHE A CA 1
ATOM 539 C C . PHE A 1 68 ? -10.038 3.070 9.581 1.00 96.44 68 PHE A C 1
ATOM 541 O O . PHE A 1 68 ? -10.669 3.365 8.567 1.00 96.44 68 PHE A O 1
ATOM 548 N N . ASN A 1 69 ? -10.587 2.410 10.601 1.00 97.62 69 ASN A N 1
ATOM 549 C CA . ASN A 1 69 ? -12.004 2.069 10.678 1.00 97.62 69 ASN A CA 1
ATOM 550 C C . ASN A 1 69 ? -12.796 3.273 11.215 1.00 97.62 69 ASN A C 1
ATOM 552 O O . ASN A 1 69 ? -12.554 3.719 12.336 1.00 97.62 69 ASN A O 1
ATOM 556 N N . LYS A 1 70 ? -13.740 3.795 10.423 1.00 98.19 70 LYS A N 1
ATOM 557 C CA . LYS A 1 70 ? -14.605 4.929 10.804 1.00 98.19 70 LYS A CA 1
ATOM 558 C C . LYS A 1 70 ? -15.870 4.495 11.538 1.00 98.19 70 LYS A C 1
ATOM 560 O O . LYS A 1 70 ? -16.599 5.337 12.064 1.00 98.19 70 LYS A O 1
ATOM 565 N N . THR A 1 71 ? -16.150 3.199 11.550 1.00 97.12 71 THR A N 1
ATOM 566 C CA . THR A 1 71 ? -17.344 2.618 12.157 1.00 97.12 71 THR A CA 1
ATOM 567 C C . THR A 1 71 ? -17.052 2.112 13.571 1.00 97.12 71 THR A C 1
ATOM 569 O O . THR A 1 71 ? -15.918 2.135 14.050 1.00 97.12 71 THR A O 1
ATOM 572 N N . LYS A 1 72 ? -18.101 1.653 14.258 1.00 97.75 72 LYS A N 1
ATOM 573 C CA . LYS A 1 72 ? -17.981 0.911 15.523 1.00 97.75 72 LYS A CA 1
ATOM 574 C C . LYS A 1 72 ? -17.990 -0.604 15.318 1.00 97.75 72 LYS A C 1
ATOM 576 O O . LYS A 1 72 ? -17.805 -1.339 16.282 1.00 97.75 72 LYS A O 1
ATOM 581 N N . GLU A 1 73 ? -18.230 -1.045 14.088 1.00 97.44 73 GLU A N 1
ATOM 582 C CA . GLU A 1 73 ? -18.306 -2.452 13.728 1.00 97.44 73 GLU A CA 1
ATOM 583 C C . GLU A 1 73 ? -16.918 -2.978 13.370 1.00 97.44 73 GLU A C 1
ATOM 585 O O . GLU A 1 73 ? -16.029 -2.225 12.965 1.00 97.44 73 GLU A O 1
ATOM 590 N N . ASN A 1 74 ? -16.720 -4.286 13.504 1.00 96.69 74 ASN A N 1
ATOM 591 C CA . ASN A 1 74 ? -15.464 -4.908 13.104 1.00 96.69 74 ASN A CA 1
ATOM 592 C C . ASN A 1 74 ? -15.334 -4.919 11.578 1.00 96.69 74 ASN A C 1
ATOM 594 O O . ASN A 1 74 ? -16.243 -5.359 10.875 1.00 96.69 74 ASN A O 1
ATOM 598 N N . ILE A 1 75 ? -14.166 -4.511 11.078 1.00 95.50 75 ILE A N 1
ATOM 599 C CA . ILE A 1 75 ? -13.777 -4.699 9.680 1.00 95.50 75 ILE A CA 1
ATOM 600 C C . ILE A 1 75 ? -12.676 -5.753 9.634 1.00 95.50 75 ILE A C 1
ATOM 602 O O . ILE A 1 75 ? -11.659 -5.627 10.317 1.00 95.50 75 ILE A O 1
ATOM 606 N N . TYR A 1 76 ? -12.885 -6.781 8.817 1.00 94.88 76 TYR A N 1
ATOM 607 C CA . TYR A 1 76 ? -11.899 -7.823 8.560 1.00 94.88 76 TYR A CA 1
ATOM 608 C C . TYR A 1 76 ? -11.200 -7.538 7.234 1.00 94.88 76 TYR A C 1
ATOM 610 O O . TYR A 1 76 ? -11.854 -7.337 6.213 1.00 94.88 76 TYR A O 1
ATOM 618 N N . LEU A 1 77 ? -9.869 -7.525 7.261 1.00 92.94 77 LEU A N 1
ATOM 619 C CA . LEU A 1 77 ? -9.034 -7.403 6.072 1.00 92.94 77 LEU A CA 1
ATOM 620 C C . LEU A 1 77 ? -8.561 -8.797 5.667 1.00 92.94 77 LEU A C 1
ATOM 622 O O . LEU A 1 77 ? -7.867 -9.456 6.442 1.00 92.94 77 LEU A O 1
ATOM 626 N N . ASN A 1 78 ? -8.925 -9.236 4.463 1.00 93.56 78 ASN A N 1
ATOM 627 C CA . ASN A 1 78 ? -8.375 -10.455 3.884 1.00 93.56 78 ASN A CA 1
ATOM 628 C C . ASN A 1 78 ? -6.980 -10.159 3.321 1.00 93.56 78 ASN A C 1
ATOM 630 O O . ASN A 1 78 ? -6.838 -9.709 2.184 1.00 93.56 78 ASN A O 1
ATOM 634 N N . LEU A 1 79 ? -5.952 -10.342 4.150 1.00 90.19 79 LEU A N 1
ATOM 635 C CA . LEU A 1 79 ? -4.586 -9.962 3.796 1.00 90.19 79 LEU A CA 1
ATOM 636 C C . LEU A 1 79 ? -3.997 -10.806 2.655 1.00 90.19 79 LEU A C 1
ATOM 638 O O . LEU A 1 79 ? -3.136 -10.298 1.939 1.00 90.19 79 LEU A O 1
ATOM 642 N N . ASP A 1 80 ? -4.502 -12.023 2.443 1.00 90.81 80 ASP A N 1
ATOM 643 C CA . ASP A 1 80 ? -4.093 -12.902 1.338 1.00 90.81 80 ASP A CA 1
ATOM 644 C C . ASP A 1 80 ? -4.522 -12.356 -0.037 1.00 90.81 80 ASP A C 1
ATOM 646 O O . ASP A 1 80 ? -3.950 -12.714 -1.062 1.00 90.81 80 ASP A O 1
ATOM 650 N N . GLU A 1 81 ? -5.508 -11.454 -0.071 1.00 91.62 81 GLU A N 1
ATOM 651 C CA . GLU A 1 81 ? -5.968 -10.769 -1.288 1.00 91.62 81 GLU A CA 1
ATOM 652 C C . GLU A 1 81 ? -5.467 -9.318 -1.372 1.00 91.62 81 GLU A C 1
ATOM 654 O O . GLU A 1 81 ? -5.896 -8.541 -2.227 1.00 91.62 81 GLU A O 1
ATOM 659 N N . CYS A 1 82 ? -4.541 -8.930 -0.492 1.00 91.81 82 CYS A N 1
ATOM 660 C CA . CYS A 1 82 ? -3.958 -7.597 -0.471 1.00 91.81 82 CYS A CA 1
ATOM 661 C C . CYS A 1 82 ? -2.561 -7.615 -1.107 1.00 91.81 82 CYS A C 1
ATOM 663 O O . CYS A 1 82 ? -1.597 -8.093 -0.508 1.00 91.81 82 CYS A O 1
ATOM 665 N N . PHE A 1 83 ? -2.420 -6.987 -2.276 1.00 92.94 83 PHE A N 1
ATOM 666 C CA . PHE A 1 83 ? -1.146 -6.855 -2.990 1.00 92.94 83 PHE A CA 1
ATOM 667 C C . PHE A 1 83 ? -1.003 -5.482 -3.656 1.00 92.94 83 PHE A C 1
ATOM 669 O O . PHE A 1 83 ? -1.979 -4.760 -3.865 1.00 92.94 83 PHE A O 1
ATOM 676 N N . PHE A 1 84 ? 0.225 -5.123 -4.031 1.00 89.19 84 PHE A N 1
ATOM 677 C CA . PHE A 1 84 ? 0.499 -3.970 -4.890 1.00 89.19 84 PHE A CA 1
ATOM 678 C C . PHE A 1 84 ? 1.238 -4.378 -6.160 1.00 89.19 84 PHE A C 1
ATOM 680 O O . PHE A 1 84 ? 2.034 -5.316 -6.165 1.00 89.19 84 PHE A O 1
ATOM 687 N N . VAL A 1 85 ? 1.015 -3.635 -7.243 1.00 88.06 85 VAL A N 1
ATOM 688 C CA . VAL A 1 85 ? 1.692 -3.870 -8.523 1.00 88.06 85 VAL A CA 1
ATOM 689 C C . VAL A 1 85 ? 2.853 -2.895 -8.679 1.00 88.06 85 VAL A C 1
ATOM 691 O O . VAL A 1 85 ? 2.674 -1.678 -8.634 1.00 88.06 85 VAL A O 1
ATOM 694 N N . ARG A 1 86 ? 4.057 -3.428 -8.894 1.00 85.25 86 ARG A N 1
ATOM 695 C CA . ARG A 1 86 ? 5.263 -2.658 -9.209 1.00 85.25 86 ARG A CA 1
ATOM 696 C C . ARG A 1 86 ? 5.879 -3.215 -10.482 1.00 85.25 86 ARG A C 1
ATOM 698 O O . ARG A 1 86 ? 6.377 -4.334 -10.472 1.00 85.25 86 ARG A O 1
ATOM 705 N N . ASN A 1 87 ? 5.883 -2.412 -11.548 1.00 85.62 87 ASN A N 1
ATOM 706 C CA . ASN A 1 87 ? 6.387 -2.804 -12.870 1.00 85.62 87 ASN A CA 1
ATOM 707 C C . ASN A 1 87 ? 5.767 -4.130 -13.347 1.00 85.62 87 ASN A C 1
ATOM 709 O O . ASN A 1 87 ? 6.488 -5.081 -13.628 1.00 85.62 87 ASN A O 1
ATOM 713 N N . ASP A 1 88 ? 4.433 -4.195 -13.344 1.00 89.44 88 ASP A N 1
ATOM 714 C CA . ASP A 1 88 ? 3.639 -5.363 -13.758 1.00 89.44 88 ASP A CA 1
ATOM 715 C C . ASP A 1 88 ? 3.807 -6.630 -12.897 1.00 89.44 88 ASP A C 1
ATOM 717 O O . ASP A 1 88 ? 3.249 -7.678 -13.212 1.00 89.44 88 ASP A O 1
ATOM 721 N N . VAL A 1 89 ? 4.517 -6.537 -11.768 1.00 92.12 89 VAL A N 1
ATOM 722 C CA . VAL A 1 89 ? 4.663 -7.628 -10.796 1.00 92.12 89 VAL A CA 1
ATOM 723 C C . VAL A 1 89 ? 3.806 -7.346 -9.567 1.00 92.12 89 VAL A C 1
ATOM 725 O O . VAL A 1 89 ? 3.959 -6.297 -8.935 1.00 92.12 89 VAL A O 1
ATOM 728 N N . ALA A 1 90 ? 2.925 -8.283 -9.214 1.00 93.25 90 ALA A N 1
ATOM 729 C CA . ALA A 1 90 ? 2.180 -8.261 -7.958 1.00 93.25 90 ALA A CA 1
ATOM 730 C C . ALA A 1 90 ? 3.094 -8.648 -6.784 1.00 93.25 90 ALA A C 1
ATOM 732 O O . ALA A 1 90 ? 3.892 -9.577 -6.887 1.00 93.25 90 ALA A O 1
ATOM 733 N N . ASN A 1 91 ? 3.001 -7.899 -5.690 1.00 92.50 91 ASN A N 1
ATOM 734 C CA . ASN A 1 91 ? 3.748 -8.117 -4.458 1.00 92.50 91 ASN A CA 1
ATOM 735 C C . ASN A 1 91 ? 2.753 -8.144 -3.298 1.00 92.50 91 ASN A C 1
ATOM 737 O O . ASN A 1 91 ? 2.084 -7.137 -3.045 1.00 92.50 91 ASN A O 1
ATOM 741 N N . ASP A 1 92 ? 2.679 -9.273 -2.603 1.00 94.56 92 ASP A N 1
ATOM 742 C CA . ASP A 1 92 ? 1.738 -9.467 -1.504 1.00 94.56 92 ASP A CA 1
ATOM 743 C C . ASP A 1 92 ? 2.161 -8.660 -0.273 1.00 94.56 92 ASP A C 1
ATOM 745 O O . ASP A 1 92 ? 3.348 -8.542 0.058 1.00 94.56 92 ASP A O 1
ATOM 749 N N . TYR A 1 93 ? 1.179 -8.082 0.418 1.00 92.06 93 TYR A N 1
ATOM 750 C CA . TYR A 1 93 ? 1.426 -7.364 1.667 1.00 92.06 93 TYR A CA 1
ATOM 751 C C . TYR A 1 93 ? 1.716 -8.313 2.826 1.00 92.06 93 TYR A C 1
ATOM 753 O O . TYR A 1 93 ? 2.562 -8.020 3.677 1.00 92.06 93 TYR A O 1
ATOM 761 N N . TYR A 1 94 ? 1.023 -9.447 2.852 1.00 91.81 94 TYR A N 1
ATOM 762 C CA . TYR A 1 94 ? 1.229 -10.506 3.823 1.00 91.81 94 TYR A CA 1
ATOM 763 C C . TYR A 1 94 ? 2.115 -11.591 3.222 1.00 91.81 94 TYR A C 1
ATOM 765 O O . TYR A 1 94 ? 1.877 -12.057 2.118 1.00 91.81 94 TYR A O 1
ATOM 773 N N . LEU A 1 95 ? 3.175 -11.957 3.943 1.00 90.50 95 LEU A N 1
ATOM 774 C CA . LEU A 1 95 ? 4.179 -12.923 3.480 1.00 90.50 95 LEU A CA 1
ATOM 775 C C . LEU A 1 95 ? 4.380 -14.080 4.467 1.00 90.50 95 LEU A C 1
ATOM 777 O O . LEU A 1 95 ? 5.355 -14.809 4.327 1.00 90.50 95 LEU A O 1
ATOM 781 N N . ASP A 1 96 ? 3.530 -14.183 5.496 1.00 88.38 96 ASP A N 1
ATOM 782 C CA . ASP A 1 96 ? 3.582 -15.235 6.526 1.00 88.38 96 ASP A CA 1
ATOM 783 C C . ASP A 1 96 ? 5.001 -15.499 7.082 1.00 88.38 96 ASP A C 1
ATOM 785 O O . ASP A 1 96 ? 5.484 -16.625 7.174 1.00 88.38 96 ASP A O 1
ATOM 789 N N . ARG A 1 97 ? 5.744 -14.419 7.370 1.00 88.31 97 ARG A N 1
ATOM 790 C CA . ARG A 1 97 ? 7.170 -14.499 7.722 1.00 88.31 97 ARG A CA 1
ATOM 791 C C . ARG A 1 97 ? 7.365 -14.822 9.200 1.00 88.31 97 ARG A C 1
ATOM 793 O O . ARG A 1 97 ? 6.997 -14.021 10.057 1.00 88.31 97 ARG A O 1
ATOM 800 N N . GLU A 1 98 ? 8.075 -15.910 9.481 1.00 88.44 98 GLU A N 1
ATOM 801 C CA . GLU A 1 98 ? 8.620 -16.212 10.806 1.00 88.44 98 GLU A CA 1
ATOM 802 C C . GLU A 1 98 ? 10.077 -15.735 10.916 1.00 88.44 98 GLU A C 1
ATOM 804 O O . GLU A 1 98 ? 10.906 -15.999 10.043 1.00 88.44 98 GLU A O 1
ATOM 809 N N . PHE A 1 99 ? 10.409 -15.032 12.001 1.00 88.00 99 PHE A N 1
ATOM 810 C CA . PHE A 1 99 ? 11.775 -14.589 12.282 1.00 88.00 99 PHE A CA 1
ATOM 811 C C . PHE A 1 99 ? 12.331 -15.363 13.475 1.00 88.00 99 PHE A C 1
ATOM 813 O O . PHE A 1 99 ? 11.867 -15.198 14.603 1.00 88.00 99 PHE A O 1
ATOM 820 N N . THR A 1 100 ? 13.351 -16.188 13.246 1.00 90.38 100 THR A N 1
ATOM 821 C CA . THR A 1 100 ? 14.083 -16.861 14.324 1.00 90.38 100 THR A CA 1
ATOM 822 C C . THR A 1 100 ? 15.285 -16.013 14.726 1.00 90.38 100 THR A C 1
ATOM 824 O O . THR A 1 100 ? 16.105 -15.652 13.883 1.00 90.38 100 THR A O 1
ATOM 827 N N . GLN A 1 101 ? 15.408 -15.688 16.012 1.00 81.38 101 GLN A N 1
ATOM 828 C CA . GLN A 1 101 ? 16.634 -15.085 16.534 1.00 81.38 101 GLN A CA 1
ATOM 829 C C . GLN A 1 101 ? 17.678 -16.194 16.706 1.00 81.38 101 GLN A C 1
ATOM 831 O O . GLN A 1 101 ? 17.399 -17.186 17.379 1.00 81.38 101 GLN A O 1
ATOM 836 N N . THR A 1 102 ? 18.834 -16.047 16.052 1.00 69.69 102 THR A N 1
ATOM 837 C CA . THR A 1 102 ? 20.009 -16.917 16.254 1.00 69.69 102 THR A CA 1
ATOM 838 C C . THR A 1 102 ? 20.954 -16.275 17.255 1.00 69.69 102 THR A C 1
ATOM 840 O O . THR A 1 102 ? 21.091 -15.032 17.192 1.00 69.69 102 THR A O 1
#

Mean predicted aligned error: 10.91 Å

pLDDT: mea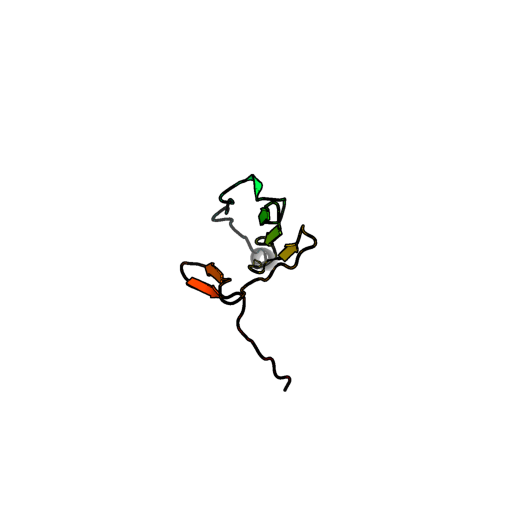n 85.04, std 8.92, range [61.56, 98.19]

Sequence (102 aa):
MKTLNYLIIITLSVLTLSSCRTTFYQVYRAVPSDRSMADKDSLVYKDENCEVTYNLWSHGGNMGFGFFNKTKENIYLNLDECFFVRNDVANDYYLDREFTQT

Radius of gyration: 24.76 Å; Cα contacts (8 Å, |Δi|>4): 88; chains: 1; bounding box: 76×47×31 Å